Protein AF-A0A6B3IC41-F1 (afdb_monomer_lite)

Foldseek 3Di:
DLADPVRHDDDDFDDDDPVLVVLLVVFDAQPVFQPRFKGKAKWKWKWAQDPVRFTDTDTDPDFFDAADCVFPVPGHPDGGDGHHDDDDCPVRVRVVCVSVVDDNVDMDMDMDMDMDGDQDVVRGRDDCPPPDGDRPDPDDDDDDDDD

Radius of gyration: 16.07 Å; chains: 1; bounding box: 38×33×46 Å

pLDDT: mean 89.31, std 9.29, range [47.38, 98.38]

Sequence (147 aa):
MPLGAEGFTVIDLPEVAPDILPSYDDCPVDDYMGNGTRFKRFSQYKLTPAEDENWSFKRLPHRDYTTYKKFNSVGGGIRRVYEPIEVDFTPLISEGIRELGLDRSEPWQINVHQNRTRAEGGRPGPLTPEGVHHDGHEFVMIAILNK

Secondary structure (DSSP, 8-state):
--S-TTS----PPPPPPTTTTGGGTSPPB-TTSGGGSEEEEEEEEEEEE-TTS-EEEEEPPP--B---TTT-TTTTT--B--BPP-S--HHHHHHHHHTTT--TTS-EEEEEEEEEE--BTTB---S-TT-S---SSS---------

Structure (mmCIF, N/CA/C/O backbone):
data_AF-A0A6B3IC41-F1
#
_entry.id   AF-A0A6B3IC41-F1
#
loop_
_atom_site.group_PDB
_atom_site.id
_atom_site.type_symbol
_atom_site.label_atom_id
_atom_site.label_alt_id
_atom_site.label_comp_id
_atom_site.label_asym_id
_atom_site.label_entity_id
_atom_site.label_seq_id
_atom_site.pdbx_PDB_ins_code
_atom_site.Cartn_x
_atom_site.Cartn_y
_atom_site.Cartn_z
_atom_site.occupancy
_atom_site.B_iso_or_equiv
_atom_site.auth_seq_id
_atom_site.auth_comp_id
_atom_site.auth_asym_id
_atom_site.auth_atom_id
_atom_site.pdbx_PDB_model_num
ATOM 1 N N . MET A 1 1 ? -2.388 -17.036 -15.974 1.00 47.38 1 MET A N 1
ATOM 2 C CA . MET A 1 1 ? -2.067 -15.773 -15.291 1.00 47.38 1 MET A CA 1
ATOM 3 C C . MET A 1 1 ? -1.489 -16.135 -13.931 1.00 47.38 1 MET A C 1
ATOM 5 O O . MET A 1 1 ? -1.742 -17.243 -13.478 1.00 47.38 1 MET A O 1
ATOM 9 N N . PRO A 1 2 ? -0.748 -15.229 -13.301 1.00 60.47 2 PR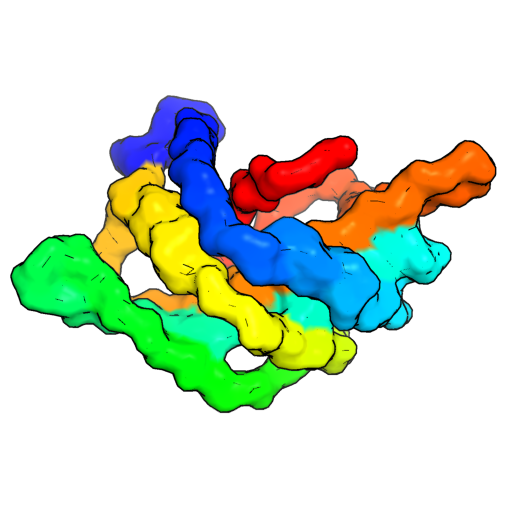O A N 1
ATOM 10 C CA . PRO A 1 2 ? -0.201 -15.371 -11.947 1.00 60.47 2 PRO A CA 1
ATOM 11 C C . PRO A 1 2 ? -1.286 -15.518 -10.849 1.00 60.47 2 PRO A C 1
ATOM 13 O O . PRO A 1 2 ? -1.012 -15.875 -9.711 1.00 60.47 2 PRO A O 1
ATOM 16 N N . LEU A 1 3 ? -2.559 -15.364 -11.234 1.00 68.56 3 LEU A N 1
ATOM 17 C CA . LEU A 1 3 ? -3.755 -15.726 -10.474 1.00 68.56 3 LEU A CA 1
ATOM 18 C C . LEU A 1 3 ? -4.388 -17.001 -11.070 1.00 68.56 3 LEU A C 1
ATOM 20 O O . LEU A 1 3 ? -4.497 -17.126 -12.295 1.00 68.56 3 LEU A O 1
ATOM 24 N N . GLY A 1 4 ? -4.774 -17.955 -10.212 1.00 72.44 4 GLY A N 1
ATOM 25 C CA . GLY A 1 4 ? -5.297 -19.271 -10.600 1.00 72.44 4 GLY A CA 1
ATOM 26 C C . GLY A 1 4 ? -6.698 -19.239 -11.230 1.00 72.44 4 GLY A C 1
ATOM 27 O O . GLY A 1 4 ? -7.258 -18.177 -11.489 1.00 72.44 4 GLY A O 1
ATOM 28 N N . ALA A 1 5 ? -7.295 -20.416 -11.460 1.00 80.12 5 ALA A N 1
ATOM 29 C CA . ALA A 1 5 ? -8.630 -20.543 -12.074 1.00 80.12 5 ALA A CA 1
ATOM 30 C C . ALA A 1 5 ? -9.744 -19.819 -11.288 1.00 80.12 5 ALA A C 1
ATOM 32 O O . ALA A 1 5 ? -10.731 -19.385 -11.874 1.00 80.12 5 ALA A O 1
ATOM 33 N N . GLU A 1 6 ? -9.546 -19.650 -9.981 1.00 84.50 6 GLU A N 1
ATOM 34 C CA . GLU A 1 6 ? -10.449 -18.956 -9.055 1.00 84.50 6 GLU A CA 1
ATOM 35 C C . GLU A 1 6 ? -10.298 -17.420 -9.090 1.00 84.50 6 GLU A C 1
ATOM 37 O O . GLU A 1 6 ? -10.970 -16.708 -8.349 1.00 84.50 6 GLU A O 1
ATOM 42 N N . GLY A 1 7 ? -9.388 -16.882 -9.910 1.00 85.81 7 GLY A N 1
ATOM 43 C CA . GLY A 1 7 ? -9.118 -15.443 -9.979 1.00 85.81 7 GLY A CA 1
ATOM 44 C C . GLY A 1 7 ? -8.265 -14.900 -8.827 1.00 85.81 7 GLY A C 1
ATOM 45 O O . GLY A 1 7 ? -8.047 -13.694 -8.754 1.00 85.81 7 GLY A O 1
ATOM 46 N N . PHE A 1 8 ? -7.741 -15.769 -7.957 1.00 89.69 8 PHE A N 1
ATOM 47 C CA . PHE A 1 8 ? -6.735 -15.432 -6.950 1.00 89.69 8 PHE A CA 1
ATOM 48 C C . PHE A 1 8 ? -5.663 -16.525 -6.837 1.00 89.69 8 PHE A C 1
ATOM 50 O O . PHE A 1 8 ? -5.828 -17.638 -7.341 1.00 89.69 8 PHE A O 1
ATOM 57 N N . THR A 1 9 ? -4.551 -16.199 -6.181 1.00 88.38 9 THR A N 1
ATOM 58 C CA . THR A 1 9 ? -3.544 -17.166 -5.729 1.00 88.38 9 THR A CA 1
ATOM 59 C C . THR A 1 9 ? -3.187 -16.876 -4.274 1.00 88.38 9 THR A C 1
ATOM 61 O O . THR A 1 9 ? -3.354 -15.748 -3.806 1.00 88.38 9 THR A O 1
ATOM 64 N N . VAL A 1 10 ? -2.722 -17.892 -3.552 1.00 90.38 10 VAL A N 1
ATOM 65 C CA . VAL A 1 10 ? -2.194 -17.752 -2.191 1.00 90.38 10 VAL A CA 1
ATOM 66 C C . VAL A 1 10 ? -0.722 -18.113 -2.241 1.00 90.38 10 VAL A C 1
ATOM 68 O O . VAL A 1 10 ? -0.369 -19.167 -2.764 1.00 90.38 10 VAL A O 1
ATOM 71 N N . ILE A 1 11 ? 0.116 -17.236 -1.700 1.00 88.75 11 ILE A N 1
ATOM 72 C CA . ILE A 1 11 ? 1.567 -17.409 -1.663 1.00 88.75 11 ILE A CA 1
ATOM 73 C C . ILE A 1 11 ? 2.057 -17.276 -0.227 1.00 88.75 11 ILE A C 1
ATOM 75 O O . ILE A 1 11 ? 1.492 -16.507 0.557 1.00 88.75 11 ILE A O 1
ATOM 79 N N . ASP A 1 12 ? 3.109 -18.016 0.103 1.00 89.75 12 ASP A N 1
ATOM 80 C CA . ASP A 1 12 ? 3.823 -17.832 1.359 1.00 89.75 12 ASP A CA 1
ATOM 81 C C . ASP A 1 12 ? 4.680 -16.568 1.263 1.00 89.75 12 ASP A C 1
ATOM 83 O O . ASP A 1 12 ? 5.415 -16.363 0.296 1.00 89.75 12 ASP A O 1
ATOM 87 N N . LEU A 1 13 ? 4.566 -15.698 2.265 1.00 87.69 13 LEU A N 1
ATOM 88 C CA . LEU A 1 13 ? 5.396 -14.500 2.350 1.00 87.69 13 LEU A CA 1
ATOM 89 C C . LEU A 1 13 ? 6.770 -14.864 2.927 1.00 87.69 13 LEU A C 1
ATOM 91 O O . LEU A 1 13 ? 6.844 -15.717 3.818 1.00 87.69 13 LEU A O 1
ATOM 95 N N . PRO A 1 14 ? 7.854 -14.209 2.477 1.00 89.50 14 PRO A N 1
ATOM 96 C CA . PRO A 1 14 ? 9.147 -14.357 3.126 1.00 89.50 14 PRO A CA 1
ATOM 97 C C . PRO A 1 14 ? 9.110 -13.770 4.541 1.00 89.50 14 PRO A C 1
ATOM 99 O O . PRO A 1 14 ? 8.180 -13.056 4.932 1.00 89.50 14 PRO A O 1
ATOM 102 N N . GLU A 1 15 ? 10.180 -14.014 5.293 1.00 90.56 15 GLU A N 1
ATOM 103 C CA . GLU A 1 15 ? 10.424 -13.274 6.524 1.00 90.56 15 GLU A CA 1
ATOM 104 C C . GLU A 1 15 ? 10.484 -11.766 6.227 1.00 90.56 15 GLU A C 1
ATOM 106 O O . GLU A 1 15 ? 11.122 -11.318 5.270 1.00 90.56 15 GLU A O 1
ATOM 111 N N . VAL A 1 16 ? 9.776 -10.979 7.034 1.00 93.38 16 VAL A N 1
ATOM 112 C CA . VAL A 1 16 ? 9.746 -9.521 6.901 1.00 93.38 16 VAL A CA 1
ATOM 113 C C . VAL A 1 16 ? 10.933 -8.884 7.614 1.00 93.38 16 VAL A C 1
ATOM 115 O O . VAL A 1 16 ? 11.437 -9.416 8.601 1.00 93.38 16 VAL A O 1
ATOM 118 N N . ALA A 1 17 ? 11.351 -7.708 7.145 1.00 94.44 17 ALA A N 1
ATOM 119 C CA . ALA A 1 17 ? 12.371 -6.921 7.826 1.00 94.44 17 ALA A CA 1
ATOM 120 C C . ALA A 1 17 ? 11.970 -6.638 9.296 1.00 94.44 17 ALA A C 1
ATOM 122 O O . ALA A 1 17 ? 10.781 -6.475 9.596 1.00 94.44 17 ALA A O 1
ATOM 123 N N . PRO A 1 18 ? 12.938 -6.591 10.231 1.00 95.62 18 PRO A N 1
ATOM 124 C CA . PRO A 1 18 ? 12.664 -6.572 11.671 1.00 95.62 18 PRO A CA 1
ATOM 125 C C . PRO A 1 18 ? 11.933 -5.311 12.158 1.00 95.62 18 PRO A C 1
ATOM 127 O O . PRO A 1 18 ? 11.336 -5.326 13.231 1.00 95.62 18 PRO A O 1
ATOM 130 N N . ASP A 1 19 ? 11.961 -4.229 11.382 1.00 96.81 19 ASP A N 1
ATOM 131 C CA . ASP A 1 19 ? 11.260 -2.968 11.633 1.00 96.81 19 ASP A CA 1
ATOM 132 C C . ASP A 1 19 ? 9.798 -2.974 11.150 1.00 96.81 19 ASP A C 1
ATOM 134 O O . ASP A 1 19 ? 8.981 -2.192 11.647 1.00 96.81 19 ASP A O 1
ATOM 138 N N . ILE A 1 20 ? 9.422 -3.886 10.244 1.00 96.75 20 ILE A N 1
ATOM 139 C CA . ILE A 1 20 ? 8.070 -3.936 9.676 1.00 96.75 20 ILE A CA 1
ATOM 140 C C . ILE A 1 20 ? 7.027 -4.241 10.749 1.00 96.75 20 ILE A C 1
ATOM 142 O O . ILE A 1 20 ? 6.063 -3.488 10.867 1.00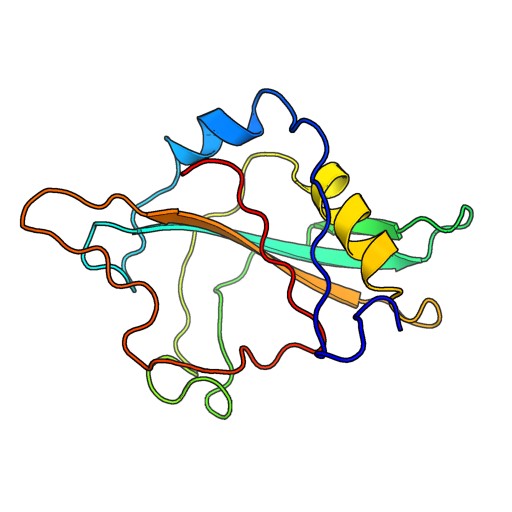 96.75 20 ILE A O 1
ATOM 146 N N . LEU A 1 21 ? 7.183 -5.311 11.536 1.00 96.56 21 LEU A N 1
ATOM 147 C CA . LEU A 1 21 ? 6.176 -5.684 12.539 1.00 96.56 21 LEU A CA 1
ATOM 148 C C . LEU A 1 21 ? 6.008 -4.620 13.643 1.00 96.56 21 LEU A C 1
ATOM 150 O O . LEU A 1 21 ? 4.861 -4.233 13.883 1.00 96.56 21 LEU A O 1
ATOM 154 N N . PRO A 1 22 ? 7.084 -4.086 14.262 1.00 97.06 22 PRO A N 1
ATOM 155 C CA . PRO A 1 22 ? 6.967 -3.013 15.252 1.00 97.06 22 PRO A CA 1
ATOM 156 C C . PRO A 1 22 ? 6.295 -1.746 14.716 1.00 97.06 22 PRO A C 1
ATOM 158 O O . PRO A 1 22 ? 5.516 -1.126 15.430 1.00 97.06 22 PRO A O 1
ATOM 161 N N . SER A 1 23 ? 6.495 -1.386 13.442 1.00 97.75 23 SER A N 1
ATOM 162 C CA . SER A 1 23 ? 5.899 -0.159 12.879 1.00 97.75 23 SER A CA 1
ATOM 163 C C . SER A 1 23 ? 4.357 -0.139 12.875 1.00 97.75 23 SER A C 1
ATOM 165 O O . SER A 1 23 ? 3.738 0.920 12.748 1.00 97.75 23 SER A O 1
ATOM 167 N N . TYR A 1 24 ? 3.701 -1.294 13.046 1.00 97.50 24 TYR A N 1
ATOM 168 C CA . TYR A 1 24 ? 2.247 -1.370 13.225 1.00 97.50 24 TYR A CA 1
ATOM 169 C C . TYR A 1 24 ? 1.776 -0.930 14.624 1.00 97.50 24 TYR A C 1
ATOM 171 O O . TYR A 1 24 ? 0.572 -0.723 14.817 1.00 97.50 24 TYR A O 1
ATOM 179 N N . ASP A 1 25 ? 2.670 -0.824 15.612 1.00 95.75 25 ASP A N 1
ATOM 180 C CA . ASP A 1 25 ? 2.388 -0.230 16.926 1.00 95.75 25 ASP A CA 1
ATOM 181 C C . ASP A 1 25 ? 2.314 1.304 16.862 1.00 95.75 25 ASP A C 1
ATOM 183 O O . ASP A 1 25 ? 1.501 1.884 17.581 1.00 95.75 25 ASP A O 1
ATOM 187 N N . ASP A 1 26 ? 3.031 1.925 15.920 1.00 96.00 26 ASP A N 1
ATOM 188 C CA . ASP A 1 26 ? 3.108 3.384 15.732 1.00 96.00 26 ASP A CA 1
ATOM 189 C C . ASP A 1 26 ? 2.158 3.925 14.645 1.00 96.00 26 ASP A C 1
ATOM 191 O O . ASP A 1 26 ? 2.217 5.092 14.237 1.00 96.00 26 ASP A O 1
ATOM 195 N N . CYS A 1 27 ? 1.270 3.079 14.119 1.00 97.56 27 CYS A N 1
ATOM 196 C CA . CYS A 1 27 ? 0.244 3.521 13.181 1.00 97.56 27 CYS A CA 1
ATOM 197 C C . CYS A 1 27 ? -0.809 4.386 13.904 1.00 97.56 27 CYS A C 1
ATOM 199 O O . CYS A 1 27 ? -1.354 3.943 14.919 1.00 97.56 27 CYS A O 1
ATOM 201 N N . PRO A 1 28 ? -1.169 5.570 13.374 1.00 97.19 28 PRO A N 1
ATOM 202 C CA . PRO A 1 28 ? -2.230 6.390 13.945 1.00 97.19 28 PRO A CA 1
ATOM 203 C C . PRO A 1 28 ? -3.593 5.718 13.757 1.00 97.19 28 PRO A C 1
ATOM 205 O O . PRO A 1 28 ? -3.774 4.874 12.871 1.00 97.19 28 PRO A O 1
ATOM 208 N N . VAL A 1 29 ? -4.563 6.099 14.589 1.00 95.88 29 VAL A N 1
ATOM 209 C CA . VAL A 1 29 ? -5.957 5.649 14.464 1.00 95.88 29 VAL A CA 1
ATOM 210 C C . VAL A 1 29 ? -6.517 6.073 13.098 1.00 95.88 29 VAL A C 1
ATOM 212 O O . VAL A 1 29 ? -6.266 7.174 12.620 1.00 95.88 29 VAL A O 1
ATOM 215 N N . ASP A 1 30 ? -7.274 5.187 12.451 1.00 94.25 30 ASP A N 1
ATOM 216 C CA . ASP A 1 30 ? -8.022 5.501 11.233 1.00 94.25 30 ASP A CA 1
ATOM 217 C C . ASP A 1 30 ? -9.295 6.273 11.607 1.00 94.25 30 ASP A C 1
ATOM 219 O O . ASP A 1 30 ? -10.305 5.681 11.988 1.00 94.25 30 ASP A O 1
ATOM 223 N N . ASP A 1 31 ? -9.261 7.600 11.475 1.00 92.31 31 ASP A N 1
ATOM 224 C CA . ASP A 1 31 ? -10.398 8.479 11.796 1.00 92.31 31 ASP A CA 1
ATOM 225 C C . ASP A 1 31 ? -11.639 8.245 10.913 1.00 92.31 31 ASP A C 1
ATOM 227 O O . ASP A 1 31 ? -12.722 8.760 11.196 1.00 92.31 31 ASP A O 1
ATOM 231 N N . TYR A 1 32 ? -11.510 7.469 9.833 1.00 88.62 32 TYR A N 1
ATOM 232 C CA . TYR A 1 32 ? -12.577 7.252 8.858 1.00 88.62 32 TYR A CA 1
ATOM 233 C C . TYR A 1 32 ? -13.257 5.888 9.003 1.00 88.62 32 TYR A C 1
ATOM 235 O O . TYR A 1 32 ? -14.350 5.702 8.465 1.00 88.62 32 TYR A O 1
ATOM 243 N N . MET A 1 33 ? -12.621 4.908 9.655 1.00 85.69 33 MET A N 1
ATOM 244 C CA . MET A 1 33 ? -13.104 3.524 9.714 1.00 85.69 33 MET A CA 1
ATOM 245 C C . MET A 1 33 ? -12.725 2.811 11.014 1.00 85.69 33 MET A C 1
ATOM 247 O O . MET A 1 33 ? -11.767 3.148 11.693 1.00 85.69 33 MET A O 1
ATOM 251 N N . GLY A 1 34 ? -13.468 1.755 11.352 1.00 84.31 34 GLY A N 1
ATOM 252 C CA . GLY A 1 34 ? -13.137 0.883 12.481 1.00 84.31 34 GLY A CA 1
ATOM 253 C C . GLY A 1 34 ? -13.460 1.457 13.864 1.00 84.31 34 GLY A C 1
ATOM 254 O O . GLY A 1 34 ? -13.174 0.798 14.855 1.00 84.31 34 GLY A O 1
ATOM 255 N N . ASN A 1 35 ? -14.071 2.642 13.976 1.00 87.06 35 ASN A N 1
ATOM 256 C CA . ASN A 1 35 ? -14.567 3.193 15.249 1.00 87.06 35 ASN A CA 1
ATOM 257 C C . ASN A 1 35 ? -13.511 3.168 16.386 1.00 87.06 35 ASN A C 1
ATOM 259 O O . ASN A 1 35 ? -13.764 2.700 17.504 1.00 87.06 35 ASN A O 1
ATOM 263 N N . GLY A 1 36 ? -12.287 3.597 16.057 1.00 89.50 36 GLY A N 1
ATOM 264 C CA . GLY A 1 36 ? -11.139 3.628 16.971 1.00 89.50 36 GLY A CA 1
ATOM 265 C C . GLY A 1 36 ? -10.383 2.304 17.133 1.00 89.50 36 GLY A C 1
ATOM 266 O O . GLY A 1 36 ? -9.443 2.241 17.916 1.00 89.50 36 GLY A O 1
ATOM 267 N N . THR A 1 37 ? -10.773 1.243 16.421 1.00 91.50 37 THR A N 1
ATOM 268 C CA . THR A 1 37 ? -10.102 -0.073 16.482 1.00 91.50 37 THR A CA 1
ATOM 269 C C . THR A 1 37 ? -9.154 -0.336 15.316 1.00 91.50 37 THR A C 1
ATOM 271 O O . THR A 1 37 ? -8.394 -1.306 15.344 1.00 91.50 37 THR A O 1
ATOM 274 N N . ARG A 1 38 ? -9.187 0.513 14.286 1.00 93.12 38 ARG A N 1
ATOM 275 C CA . ARG A 1 38 ? -8.338 0.412 13.101 1.00 93.12 38 ARG A CA 1
ATOM 276 C C . ARG A 1 38 ? -7.251 1.478 13.149 1.00 93.12 38 ARG A C 1
ATOM 278 O O . ARG A 1 38 ? -7.520 2.611 13.528 1.00 93.12 38 ARG A O 1
ATOM 285 N N . PHE A 1 39 ? -6.052 1.103 12.722 1.00 95.62 39 PHE A N 1
ATOM 286 C CA . PHE A 1 39 ? -4.872 1.958 12.657 1.00 95.62 39 PHE A CA 1
ATOM 287 C C . PHE A 1 39 ? -4.271 1.863 11.263 1.00 95.62 39 PHE A C 1
ATOM 289 O O . PHE A 1 39 ? -4.250 0.767 10.682 1.00 95.62 39 PHE A O 1
ATOM 296 N N . LYS A 1 40 ? -3.840 2.993 10.697 1.00 97.06 40 LYS A N 1
ATOM 297 C CA . LYS A 1 40 ? -3.528 3.042 9.271 1.00 97.06 40 LYS A CA 1
ATOM 298 C C . LYS A 1 40 ? -2.495 4.088 8.874 1.00 97.06 40 LYS A C 1
ATOM 300 O O . LYS A 1 40 ? -2.635 5.264 9.190 1.00 97.06 40 LYS A O 1
ATOM 305 N N . ARG A 1 41 ? -1.542 3.662 8.044 1.00 98.31 41 ARG A N 1
ATOM 306 C CA . ARG A 1 41 ? -0.691 4.537 7.221 1.00 98.31 41 ARG A CA 1
ATOM 307 C C . ARG A 1 41 ? -0.903 4.238 5.737 1.00 98.31 41 ARG A C 1
ATOM 309 O O . ARG A 1 41 ? -1.353 3.153 5.351 1.00 98.31 41 ARG A O 1
ATOM 316 N N . PHE A 1 42 ? -0.610 5.215 4.887 1.00 98.31 42 PHE A N 1
ATOM 317 C CA . PHE A 1 42 ? -0.789 5.116 3.440 1.00 98.31 42 PHE A CA 1
ATOM 318 C C . PHE A 1 42 ? 0.387 5.738 2.696 1.00 98.31 42 PHE A C 1
ATOM 320 O O . PHE A 1 42 ? 0.882 6.802 3.052 1.00 98.31 42 PHE A O 1
ATOM 327 N N . SER A 1 43 ? 0.837 5.100 1.624 1.00 98.38 43 SER A N 1
ATOM 328 C CA . SER A 1 43 ? 1.780 5.694 0.675 1.00 98.38 43 SER A CA 1
ATOM 329 C C . SER A 1 43 ? 1.561 5.122 -0.716 1.00 98.38 43 SER A C 1
ATOM 331 O O . SER A 1 43 ? 0.849 4.138 -0.895 1.00 98.38 43 SER A O 1
ATOM 333 N N . GLN A 1 44 ? 2.154 5.761 -1.716 1.00 97.94 44 GLN A N 1
ATOM 334 C CA . GLN A 1 44 ? 2.035 5.348 -3.107 1.00 97.94 44 GLN A CA 1
ATOM 335 C C . GLN A 1 44 ? 3.389 5.383 -3.802 1.00 97.94 44 GLN A C 1
ATOM 337 O O . GLN A 1 44 ? 4.245 6.222 -3.502 1.00 97.94 44 GLN A O 1
ATOM 342 N N . TYR A 1 45 ? 3.551 4.480 -4.759 1.00 98.25 45 TYR A N 1
ATOM 343 C CA . TYR A 1 45 ? 4.775 4.326 -5.528 1.00 98.25 45 TYR A CA 1
ATOM 344 C C . TYR A 1 45 ? 4.441 4.256 -7.010 1.00 98.25 45 TYR A C 1
ATOM 346 O O . TYR A 1 45 ? 3.386 3.760 -7.405 1.00 98.25 45 TYR A O 1
ATOM 354 N N . LYS A 1 46 ? 5.366 4.749 -7.827 1.00 98.25 46 LYS A N 1
ATOM 355 C CA . LYS A 1 46 ? 5.433 4.436 -9.246 1.00 98.25 46 LYS A CA 1
ATOM 356 C C . LYS A 1 46 ? 6.419 3.290 -9.423 1.00 98.25 46 LYS A C 1
ATOM 358 O O . LYS A 1 46 ? 7.551 3.391 -8.953 1.00 98.25 46 LYS A O 1
ATOM 363 N N . LEU A 1 47 ? 5.976 2.246 -10.104 1.00 97.75 47 LEU A N 1
ATOM 364 C CA . LEU A 1 47 ? 6.793 1.132 -10.546 1.00 97.75 47 LEU A CA 1
ATOM 365 C C . LEU A 1 47 ? 7.197 1.369 -11.997 1.00 97.75 47 LEU A C 1
ATOM 367 O O . LEU A 1 47 ? 6.361 1.722 -12.830 1.00 97.75 47 LEU A O 1
ATOM 371 N N . THR A 1 48 ? 8.472 1.174 -12.303 1.00 97.50 48 THR A N 1
ATOM 372 C CA . THR A 1 48 ? 8.977 1.164 -13.681 1.00 97.50 48 THR A CA 1
ATOM 373 C C . THR A 1 48 ? 9.750 -0.127 -13.930 1.00 97.50 48 THR A C 1
ATOM 375 O O . THR A 1 48 ? 10.532 -0.505 -13.052 1.00 97.50 48 THR A O 1
ATOM 378 N N . PRO A 1 49 ? 9.570 -0.790 -15.086 1.00 95.75 49 PRO A N 1
ATOM 379 C CA . PRO A 1 49 ? 10.342 -1.982 -15.431 1.00 95.75 49 PRO A CA 1
ATOM 380 C C . PRO A 1 49 ? 11.850 -1.700 -15.351 1.00 95.75 49 PRO A C 1
ATOM 382 O O . PRO A 1 49 ? 12.312 -0.684 -15.873 1.00 95.75 49 PRO A O 1
ATOM 385 N N . ALA A 1 50 ? 12.600 -2.574 -14.678 1.00 92.62 50 ALA A N 1
ATOM 386 C CA . ALA A 1 50 ? 14.063 -2.559 -14.641 1.00 92.62 50 ALA A CA 1
ATOM 387 C C . ALA A 1 50 ? 14.660 -3.583 -15.633 1.00 92.62 50 ALA A C 1
ATOM 389 O O . ALA A 1 50 ? 13.930 -4.394 -16.213 1.00 92.62 50 ALA A O 1
ATOM 390 N N . GLU A 1 51 ? 15.977 -3.525 -15.853 1.00 85.06 51 GLU A N 1
ATOM 391 C CA . GLU A 1 51 ? 16.693 -4.353 -16.843 1.00 85.06 51 GLU A CA 1
ATOM 392 C C . GLU A 1 51 ? 16.766 -5.846 -16.465 1.00 85.06 51 GLU A C 1
ATOM 394 O O . GLU A 1 51 ? 16.863 -6.701 -17.337 1.00 85.06 51 GLU A O 1
ATOM 399 N N . ASP A 1 52 ? 16.674 -6.169 -15.179 1.00 85.56 52 ASP A N 1
ATOM 400 C CA . ASP A 1 52 ? 16.893 -7.488 -14.571 1.00 85.56 52 ASP A CA 1
ATOM 401 C C . ASP A 1 52 ? 15.587 -8.227 -14.232 1.00 85.56 52 ASP A C 1
ATOM 403 O O . ASP A 1 52 ? 15.503 -8.942 -13.239 1.00 85.56 52 ASP A O 1
ATOM 407 N N . GLU A 1 53 ? 14.533 -8.000 -15.018 1.00 83.06 53 GLU A N 1
ATOM 408 C CA . GLU A 1 53 ? 13.169 -8.492 -14.754 1.00 83.06 53 GLU A CA 1
ATOM 409 C C . GLU A 1 53 ? 12.544 -7.996 -13.429 1.00 83.06 53 GLU A C 1
ATOM 411 O O . GLU A 1 53 ? 11.368 -8.255 -13.163 1.00 83.06 53 GLU A O 1
ATOM 416 N N . ASN A 1 54 ? 13.238 -7.159 -12.652 1.00 89.88 54 ASN A N 1
ATOM 417 C CA . ASN A 1 54 ? 12.683 -6.518 -11.463 1.00 89.88 54 ASN A CA 1
ATOM 418 C C . ASN A 1 54 ? 11.927 -5.225 -11.805 1.00 89.88 54 ASN A C 1
ATOM 420 O O . ASN A 1 54 ? 11.764 -4.836 -12.971 1.00 89.88 54 ASN A O 1
ATOM 424 N N . TRP A 1 55 ? 11.434 -4.566 -10.758 1.00 95.31 55 TRP A N 1
ATOM 425 C CA . TRP A 1 55 ? 10.748 -3.282 -10.814 1.00 95.31 55 TRP A CA 1
ATOM 426 C C . TRP A 1 55 ? 11.496 -2.258 -9.968 1.00 95.31 55 TRP A C 1
ATOM 428 O O . TRP A 1 55 ? 11.854 -2.522 -8.823 1.00 95.31 55 TRP A O 1
ATOM 438 N N . SER A 1 56 ? 11.701 -1.062 -10.513 1.00 96.12 56 SER A N 1
ATOM 439 C CA . SER A 1 56 ? 12.194 0.075 -9.740 1.00 96.12 56 SER A CA 1
ATOM 440 C C . SER A 1 56 ? 11.029 0.770 -9.043 1.00 96.12 56 SER A C 1
ATOM 442 O O . SER A 1 56 ? 10.020 1.095 -9.674 1.00 96.12 56 SER A O 1
ATOM 444 N N . PHE A 1 57 ? 11.185 1.021 -7.745 1.00 97.69 57 PHE A N 1
ATOM 445 C CA . PHE A 1 57 ? 10.196 1.699 -6.918 1.00 97.69 57 PHE A CA 1
ATOM 446 C C . PHE A 1 57 ? 10.576 3.164 -6.737 1.00 97.69 57 PHE A C 1
ATOM 448 O O . PHE A 1 57 ? 11.609 3.495 -6.157 1.00 97.69 57 PHE A O 1
ATOM 455 N N . LYS A 1 58 ? 9.690 4.066 -7.156 1.00 97.94 58 LYS A N 1
ATOM 456 C CA . LYS A 1 58 ? 9.791 5.491 -6.839 1.00 97.94 58 LYS A CA 1
ATOM 457 C C . LYS A 1 58 ? 8.630 5.904 -5.949 1.00 97.94 58 LYS A C 1
ATOM 459 O O . LYS A 1 58 ? 7.493 5.966 -6.417 1.00 97.94 58 LYS A O 1
ATOM 464 N N . ARG A 1 59 ? 8.909 6.252 -4.689 1.00 98.19 59 ARG A N 1
ATOM 465 C CA . ARG A 1 59 ? 7.902 6.852 -3.802 1.00 98.19 59 ARG A CA 1
ATOM 466 C C . ARG A 1 59 ? 7.386 8.150 -4.427 1.00 98.19 59 ARG A C 1
ATOM 468 O O . ARG A 1 59 ? 8.168 9.025 -4.804 1.00 98.19 59 ARG A O 1
ATOM 475 N N . LEU A 1 60 ? 6.072 8.254 -4.582 1.00 98.31 60 LEU A N 1
ATOM 476 C CA . LEU A 1 60 ? 5.421 9.446 -5.122 1.00 98.31 60 LEU A CA 1
ATOM 477 C C . LEU A 1 60 ? 5.165 10.469 -4.005 1.00 98.31 60 LEU A C 1
ATOM 479 O O . LEU A 1 60 ? 5.109 10.083 -2.834 1.00 98.31 60 LEU A O 1
ATOM 483 N N . PRO A 1 61 ? 4.972 11.763 -4.343 1.00 97.69 61 PRO A N 1
ATOM 484 C CA . PRO A 1 61 ? 4.527 12.754 -3.373 1.00 97.69 61 PRO A CA 1
ATOM 485 C C . PRO A 1 61 ? 3.301 12.258 -2.607 1.00 97.69 61 PRO A C 1
ATOM 487 O O . PRO A 1 61 ? 2.386 11.661 -3.190 1.00 97.69 61 PRO A O 1
ATOM 490 N N . HIS A 1 62 ? 3.302 12.486 -1.295 1.00 97.56 62 HIS A N 1
ATOM 491 C CA . HIS A 1 62 ? 2.195 12.068 -0.447 1.00 97.56 62 HIS A CA 1
ATOM 492 C C . HIS A 1 62 ? 0.900 12.767 -0.865 1.00 97.56 62 HIS A C 1
ATOM 494 O O . HIS A 1 62 ? 0.910 13.933 -1.264 1.00 97.56 62 HIS A O 1
ATOM 500 N N . ARG A 1 63 ? -0.216 12.044 -0.783 1.00 95.94 63 ARG A N 1
ATOM 501 C CA . ARG A 1 63 ? -1.550 12.571 -1.075 1.00 95.94 63 ARG A CA 1
ATOM 502 C C . ARG A 1 63 ? -2.587 11.893 -0.200 1.00 95.94 63 ARG A C 1
ATOM 504 O O . ARG A 1 63 ? -2.383 10.769 0.256 1.00 95.94 63 ARG A O 1
ATOM 511 N N . ASP A 1 64 ? -3.745 12.525 -0.095 1.00 95.44 64 ASP A N 1
ATOM 512 C CA . ASP A 1 64 ? -4.908 11.895 0.516 1.00 95.44 64 ASP A CA 1
ATOM 513 C C . ASP A 1 64 ? -5.363 10.691 -0.310 1.00 95.44 64 ASP A C 1
ATOM 515 O O . ASP A 1 64 ? -5.409 10.720 -1.551 1.00 95.44 64 ASP A O 1
ATOM 519 N N . TYR A 1 65 ? -5.771 9.641 0.390 1.00 94.12 65 TYR A N 1
ATOM 520 C CA . TYR A 1 65 ? -6.355 8.476 -0.242 1.00 94.12 65 TYR A CA 1
ATOM 521 C C . TYR A 1 65 ? -7.796 8.765 -0.665 1.00 94.12 65 TYR A C 1
ATOM 523 O O . TYR A 1 65 ? -8.601 9.287 0.104 1.00 94.12 65 TYR A O 1
ATOM 531 N N . THR A 1 66 ? -8.138 8.399 -1.897 1.00 89.00 66 THR A N 1
ATOM 532 C CA . THR A 1 66 ? -9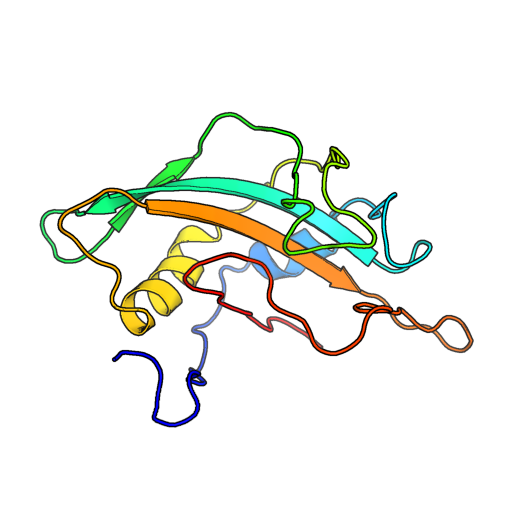.478 8.561 -2.468 1.00 89.00 66 THR A CA 1
ATOM 533 C C . THR A 1 66 ? -9.847 7.311 -3.248 1.00 89.00 66 THR A C 1
ATOM 535 O O . THR A 1 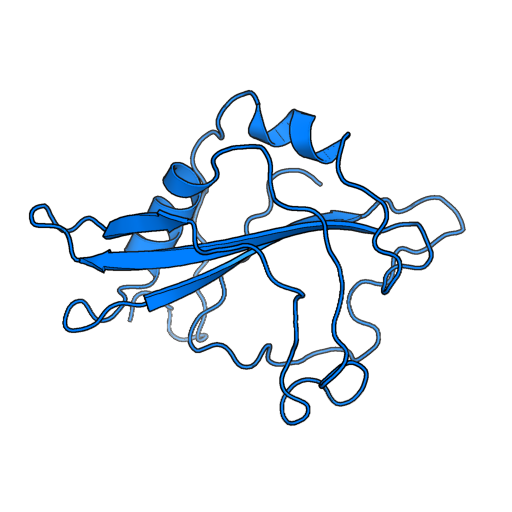66 ? -9.072 6.834 -4.072 1.00 89.00 66 THR A O 1
ATOM 538 N N . THR A 1 67 ? -11.046 6.793 -3.002 1.00 83.38 67 THR A N 1
ATOM 539 C CA . THR A 1 67 ? -11.646 5.704 -3.782 1.00 83.38 67 THR A CA 1
ATOM 540 C C . THR A 1 67 ? -12.657 6.280 -4.763 1.00 83.38 67 THR A C 1
ATOM 542 O O . THR A 1 67 ? -13.393 7.210 -4.423 1.00 83.38 67 THR A O 1
ATOM 545 N N . TYR A 1 68 ? -12.743 5.732 -5.974 1.00 78.25 68 TYR A N 1
ATOM 546 C CA . TYR A 1 68 ? -13.772 6.153 -6.924 1.00 78.25 68 TYR A CA 1
ATOM 547 C C . TYR A 1 68 ? -15.171 5.776 -6.423 1.00 78.25 68 TYR A C 1
ATOM 549 O O . TYR A 1 68 ? -15.412 4.644 -6.004 1.00 78.25 68 TYR A O 1
ATOM 557 N N . LYS A 1 69 ? -16.124 6.707 -6.545 1.00 77.81 69 LYS A N 1
ATOM 558 C CA . LYS A 1 69 ? -17.527 6.502 -6.141 1.00 77.81 69 LYS A CA 1
ATOM 559 C C . LYS A 1 69 ? -18.197 5.312 -6.833 1.00 77.81 69 LYS A C 1
ATOM 561 O O . LYS A 1 69 ? -19.047 4.672 -6.229 1.00 77.81 69 LYS A O 1
ATOM 566 N N . LYS A 1 70 ? -17.782 4.979 -8.062 1.00 79.12 70 LYS A N 1
ATOM 567 C CA . LYS A 1 70 ? -18.299 3.808 -8.791 1.00 79.12 70 LYS A CA 1
ATOM 568 C C . LYS A 1 70 ? -17.966 2.463 -8.132 1.00 79.12 70 LYS A C 1
ATOM 570 O O . LYS A 1 70 ? -18.686 1.507 -8.370 1.00 79.12 70 LYS A O 1
ATOM 575 N N . PHE A 1 71 ? -16.896 2.393 -7.337 1.00 73.94 71 PHE A N 1
ATOM 576 C CA . PHE A 1 71 ? -16.432 1.152 -6.705 1.00 73.94 71 PHE A CA 1
ATOM 577 C C . PHE A 1 71 ? -16.684 1.121 -5.196 1.00 73.94 71 PHE A C 1
ATOM 579 O O . PHE A 1 71 ? -16.803 0.053 -4.615 1.00 73.94 71 PHE A O 1
ATOM 586 N N . ASN A 1 72 ? -16.822 2.288 -4.562 1.00 69.62 72 ASN A N 1
ATOM 587 C CA . ASN A 1 72 ? -17.159 2.394 -3.149 1.00 69.62 72 ASN A CA 1
ATOM 588 C C . ASN A 1 72 ? -18.328 3.372 -2.979 1.00 69.62 72 ASN A C 1
ATOM 590 O O . ASN A 1 72 ? -18.135 4.589 -2.966 1.00 69.62 72 ASN A O 1
ATOM 594 N N . SER A 1 73 ? -19.545 2.836 -2.876 1.00 68.88 73 SER A N 1
ATOM 595 C CA . SER A 1 73 ? -20.779 3.625 -2.758 1.00 68.88 73 SER A CA 1
ATOM 596 C C . SER A 1 73 ? -20.897 4.356 -1.417 1.00 68.88 73 SER A C 1
ATOM 598 O O . SER A 1 73 ? -21.533 5.406 -1.356 1.00 68.88 73 SER A O 1
ATOM 600 N N . VAL A 1 74 ? -20.254 3.832 -0.368 1.00 66.50 74 VAL A N 1
ATOM 601 C CA . VAL A 1 74 ? -20.302 4.364 1.001 1.00 66.50 74 VAL A CA 1
ATOM 602 C C . VAL A 1 74 ? -19.267 5.470 1.208 1.00 66.50 74 VAL A C 1
ATOM 604 O O . VAL A 1 74 ? -19.572 6.527 1.750 1.00 66.50 74 VAL A O 1
ATOM 607 N N . GLY A 1 75 ? -18.033 5.243 0.763 1.00 68.62 75 GLY A N 1
ATOM 608 C CA . GLY A 1 75 ? -16.888 6.102 1.057 1.00 68.62 75 GLY A CA 1
ATOM 609 C C . GLY A 1 75 ? -16.153 6.654 -0.164 1.00 68.62 75 GLY A C 1
ATOM 610 O O . GLY A 1 75 ? -15.056 7.194 -0.026 1.00 68.62 75 GLY A O 1
ATOM 611 N N . GLY A 1 76 ? -16.686 6.475 -1.371 1.00 77.75 76 GLY A N 1
ATOM 612 C CA . GLY A 1 76 ? -16.076 6.981 -2.596 1.00 77.75 76 GLY A CA 1
ATOM 613 C C . GLY A 1 76 ? -16.206 8.494 -2.763 1.00 77.75 76 GLY A C 1
ATOM 614 O O . GLY A 1 76 ? -17.226 9.093 -2.435 1.00 77.75 76 GLY A O 1
ATOM 615 N N . GLY A 1 77 ? -15.153 9.120 -3.289 1.00 81.31 77 GLY A N 1
ATOM 616 C CA . GLY A 1 77 ? -15.026 10.576 -3.418 1.00 81.31 77 GLY A CA 1
ATOM 617 C C . GLY A 1 77 ? -14.571 11.293 -2.142 1.00 81.31 77 GLY A C 1
ATOM 618 O O . GLY A 1 77 ? -14.196 12.460 -2.212 1.00 81.31 77 GLY A O 1
ATOM 619 N N . ILE A 1 78 ? -14.543 10.605 -0.995 1.00 85.50 78 ILE A N 1
ATOM 620 C CA . ILE A 1 78 ? -14.033 11.158 0.263 1.00 85.50 78 ILE A CA 1
ATOM 621 C C . ILE A 1 78 ? -12.504 11.128 0.238 1.00 85.50 78 ILE A C 1
ATOM 623 O O . ILE A 1 78 ? -11.897 10.074 0.024 1.00 85.50 78 ILE A O 1
ATOM 627 N N . ARG A 1 79 ? -11.890 12.290 0.476 1.00 91.38 79 ARG A N 1
ATOM 628 C CA . ARG A 1 79 ? -10.450 12.413 0.719 1.00 91.38 79 ARG A CA 1
ATOM 629 C C . ARG A 1 79 ? -10.159 11.977 2.146 1.00 91.38 79 ARG A C 1
ATOM 631 O O . ARG A 1 79 ? -10.655 12.591 3.084 1.00 91.38 79 ARG A O 1
ATOM 638 N N . ARG A 1 80 ? -9.375 10.913 2.289 1.00 93.69 80 ARG A N 1
ATOM 639 C CA . ARG A 1 80 ? -8.923 10.398 3.578 1.00 93.69 80 ARG A CA 1
ATOM 640 C C . ARG A 1 80 ? -7.470 10.785 3.786 1.00 93.69 80 ARG A C 1
ATOM 642 O O . ARG A 1 80 ? -6.589 10.315 3.062 1.00 93.69 80 ARG A O 1
ATOM 649 N N . VAL A 1 81 ? -7.248 11.671 4.747 1.00 95.94 81 VAL A N 1
ATOM 650 C CA . VAL A 1 81 ? -5.916 12.097 5.166 1.00 95.94 81 VAL A CA 1
ATOM 651 C C . VAL A 1 81 ? -5.345 10.999 6.052 1.00 95.94 81 VAL A C 1
ATOM 653 O O . VAL A 1 81 ? -5.839 10.766 7.149 1.00 95.94 81 VAL A O 1
ATOM 656 N N . TYR A 1 82 ? -4.334 10.304 5.550 1.00 97.50 82 TYR A N 1
ATOM 657 C CA . TYR A 1 82 ? -3.582 9.301 6.296 1.00 97.50 82 TYR A CA 1
ATOM 658 C C . TYR A 1 82 ? -2.127 9.721 6.354 1.00 97.50 82 TYR A C 1
ATOM 660 O O . TYR A 1 82 ? -1.632 10.349 5.416 1.00 97.50 82 TYR A O 1
ATOM 668 N N . GLU A 1 83 ? -1.433 9.348 7.420 1.00 98.00 83 GLU A N 1
ATOM 669 C CA . GLU A 1 83 ? -0.002 9.600 7.506 1.00 98.00 83 GLU A CA 1
ATOM 670 C C . GLU A 1 83 ? 0.798 8.704 6.543 1.00 98.00 83 GLU A C 1
ATOM 672 O O . GLU A 1 83 ? 0.370 7.583 6.228 1.00 98.00 83 GLU A O 1
ATOM 677 N N . PRO A 1 84 ? 1.957 9.186 6.055 1.00 98.19 84 PRO A N 1
ATOM 678 C CA . PRO A 1 84 ? 2.873 8.389 5.252 1.00 98.19 84 PRO A CA 1
ATOM 679 C C . PRO A 1 84 ? 3.368 7.145 6.002 1.00 98.19 84 PRO A C 1
ATOM 681 O O . PRO A 1 84 ? 3.536 7.162 7.219 1.00 98.19 84 PRO A O 1
ATOM 684 N N . ILE A 1 85 ? 3.654 6.077 5.254 1.00 98.38 85 ILE A N 1
ATOM 685 C CA . ILE A 1 85 ? 4.370 4.900 5.761 1.00 98.38 85 ILE A CA 1
ATOM 686 C C . ILE A 1 85 ? 5.832 5.276 6.046 1.00 98.38 85 ILE A C 1
ATOM 688 O O . ILE A 1 85 ? 6.444 6.023 5.272 1.00 98.38 85 ILE A O 1
ATOM 692 N N . GLU A 1 86 ? 6.380 4.757 7.142 1.00 97.62 86 GLU A N 1
ATOM 693 C CA . GLU A 1 86 ? 7.708 5.126 7.657 1.00 97.62 86 GLU A CA 1
ATOM 694 C C . GLU A 1 86 ? 8.774 4.036 7.467 1.00 97.62 86 GLU A C 1
ATOM 696 O O . GLU A 1 86 ? 9.961 4.340 7.526 1.00 97.62 86 GLU A O 1
ATOM 701 N N . VAL A 1 87 ? 8.362 2.802 7.161 1.00 97.50 87 VAL A N 1
ATOM 702 C CA . VAL A 1 87 ? 9.246 1.654 6.888 1.00 97.50 87 VAL A CA 1
ATOM 703 C C . VAL A 1 87 ? 9.197 1.229 5.419 1.00 97.50 87 VAL A C 1
ATOM 705 O O . VAL A 1 87 ? 8.291 1.613 4.670 1.00 97.50 87 VAL A O 1
ATOM 708 N N . ASP A 1 88 ? 10.171 0.429 4.991 1.00 96.69 88 ASP A N 1
ATOM 709 C CA . ASP A 1 88 ? 10.274 -0.023 3.606 1.00 96.69 88 ASP A CA 1
ATOM 710 C C . ASP A 1 88 ? 9.585 -1.377 3.374 1.00 96.69 88 ASP A C 1
ATOM 712 O O . ASP A 1 88 ? 10.094 -2.437 3.727 1.00 96.69 88 ASP A O 1
ATOM 716 N N . PHE A 1 89 ? 8.424 -1.343 2.716 1.00 96.50 89 PHE A N 1
ATOM 717 C CA . PHE A 1 89 ? 7.717 -2.547 2.271 1.00 96.50 89 PHE A CA 1
ATOM 718 C C . PHE A 1 89 ? 8.132 -3.020 0.871 1.00 96.50 89 PHE A C 1
ATOM 720 O O . PHE A 1 89 ? 7.625 -4.045 0.416 1.00 96.50 89 PHE A O 1
ATOM 727 N N . THR A 1 90 ? 8.999 -2.300 0.149 1.00 95.12 90 THR A N 1
ATOM 728 C CA . THR A 1 90 ? 9.304 -2.614 -1.257 1.00 95.12 90 THR A CA 1
ATOM 729 C C . THR A 1 90 ? 9.860 -4.026 -1.479 1.00 95.12 90 THR A C 1
ATOM 731 O O . THR A 1 90 ? 9.430 -4.642 -2.460 1.00 95.12 90 THR A O 1
ATOM 734 N N . PRO A 1 91 ? 10.681 -4.624 -0.583 1.00 93.25 91 PRO A N 1
ATOM 735 C CA . PRO A 1 91 ? 11.096 -6.018 -0.741 1.00 93.25 91 PRO A CA 1
ATOM 736 C C . PRO A 1 91 ? 9.910 -6.988 -0.679 1.00 93.25 91 PRO A C 1
ATOM 738 O O . PRO A 1 91 ? 9.749 -7.822 -1.562 1.00 93.25 91 PRO A O 1
ATOM 741 N N . LEU A 1 92 ? 9.012 -6.819 0.299 1.00 93.62 92 LEU A N 1
ATOM 742 C CA . LEU A 1 92 ? 7.815 -7.654 0.442 1.00 93.62 92 LEU A CA 1
ATOM 743 C C . LEU A 1 92 ? 6.849 -7.483 -0.741 1.00 93.62 92 LEU A C 1
ATOM 745 O O . LEU A 1 92 ? 6.288 -8.452 -1.241 1.00 93.62 92 LEU A O 1
ATOM 749 N N . ILE A 1 93 ? 6.651 -6.244 -1.199 1.00 94.62 93 ILE A N 1
ATOM 750 C CA . ILE A 1 93 ? 5.782 -5.944 -2.344 1.00 94.62 93 ILE A CA 1
ATOM 751 C C . ILE A 1 93 ? 6.337 -6.577 -3.629 1.00 94.62 93 ILE A C 1
ATOM 753 O O . ILE A 1 93 ? 5.557 -7.032 -4.466 1.00 94.62 93 ILE A O 1
ATOM 757 N N . SER A 1 94 ? 7.663 -6.632 -3.785 1.00 92.38 94 SER A N 1
ATOM 758 C CA . SER A 1 94 ? 8.314 -7.229 -4.958 1.00 92.38 94 SER A CA 1
ATOM 759 C C . SER A 1 94 ? 7.997 -8.717 -5.112 1.00 92.38 94 SER A C 1
ATOM 761 O O . SER A 1 94 ? 7.789 -9.173 -6.235 1.00 92.38 94 SER A O 1
ATOM 763 N N . GLU A 1 95 ? 7.875 -9.451 -4.002 1.00 89.75 95 GLU A N 1
ATOM 764 C CA . GLU A 1 95 ? 7.461 -10.859 -4.017 1.00 89.75 95 GLU A CA 1
ATOM 765 C C . GLU A 1 95 ? 6.057 -11.026 -4.600 1.00 89.75 95 GLU A C 1
ATOM 767 O O . GLU A 1 95 ? 5.850 -11.818 -5.515 1.00 89.75 95 GLU A O 1
ATOM 772 N N . GLY A 1 96 ? 5.106 -10.208 -4.145 1.00 89.88 96 GLY A N 1
ATOM 773 C CA . GLY A 1 96 ? 3.751 -10.220 -4.689 1.00 89.88 96 GLY A CA 1
ATOM 774 C C . GLY A 1 96 ? 3.690 -9.807 -6.155 1.00 89.88 96 GLY A C 1
ATOM 775 O O . GLY A 1 96 ? 2.959 -10.408 -6.930 1.00 89.88 96 GLY A O 1
ATOM 776 N N . ILE A 1 97 ? 4.475 -8.808 -6.569 1.00 90.44 97 ILE A N 1
ATOM 777 C CA . ILE A 1 97 ? 4.514 -8.365 -7.971 1.00 90.44 97 ILE A CA 1
ATOM 778 C C . ILE A 1 97 ? 5.011 -9.477 -8.901 1.00 90.44 97 ILE A C 1
ATOM 780 O O . ILE A 1 97 ? 4.471 -9.622 -10.003 1.00 90.44 97 ILE A O 1
ATOM 784 N N . ARG A 1 98 ? 6.000 -10.273 -8.472 1.00 87.31 98 ARG A N 1
ATOM 785 C CA . ARG A 1 98 ? 6.483 -11.431 -9.242 1.00 87.31 98 ARG A CA 1
ATOM 786 C C . ARG A 1 98 ? 5.341 -12.403 -9.548 1.00 87.31 98 ARG A C 1
ATOM 788 O O . ARG A 1 98 ? 5.219 -12.876 -10.673 1.00 87.31 98 ARG A O 1
ATOM 795 N N . GLU A 1 99 ? 4.459 -12.580 -8.574 1.00 84.88 99 GLU A N 1
ATOM 796 C CA . GLU A 1 99 ? 3.270 -13.433 -8.625 1.00 84.88 99 GLU A CA 1
ATOM 797 C C . GLU A 1 99 ? 2.022 -12.727 -9.172 1.00 84.88 99 GLU A C 1
ATOM 799 O O . GLU A 1 99 ? 0.949 -13.313 -9.175 1.00 84.88 99 GLU A O 1
ATOM 804 N N . LEU A 1 100 ? 2.114 -11.476 -9.635 1.00 87.50 100 LEU A N 1
ATOM 805 C CA . LEU A 1 100 ? 1.026 -10.775 -10.335 1.00 87.50 100 LEU A CA 1
ATOM 806 C C . LEU A 1 100 ? 1.286 -10.661 -11.837 1.00 87.50 100 LEU A C 1
ATOM 808 O O . LEU A 1 100 ? 0.333 -10.524 -12.602 1.00 87.50 100 LEU A O 1
ATOM 812 N N . GLY A 1 101 ? 2.554 -10.767 -12.264 1.00 85.94 101 GLY A N 1
ATOM 813 C CA . GLY A 1 101 ? 2.980 -10.709 -13.671 1.00 85.94 101 GLY A CA 1
ATOM 814 C C . GLY A 1 101 ? 2.426 -9.489 -14.394 1.00 85.94 101 GLY A C 1
ATOM 815 O O . GLY A 1 101 ? 1.784 -9.607 -15.437 1.00 85.94 101 GLY A O 1
ATOM 816 N N . LEU A 1 102 ? 2.672 -8.327 -13.792 1.00 91.50 102 LEU A N 1
ATOM 817 C CA . LEU A 1 102 ? 2.287 -7.024 -14.321 1.00 91.50 102 LEU A CA 1
ATOM 818 C C . LEU A 1 102 ? 2.855 -6.802 -15.733 1.00 91.50 102 LEU A C 1
ATOM 820 O O . LEU A 1 102 ? 3.978 -7.224 -16.029 1.00 91.50 102 LEU A O 1
ATOM 824 N N . ASP A 1 103 ? 2.106 -6.091 -16.580 1.00 92.25 103 ASP A N 1
ATOM 825 C CA . ASP A 1 103 ? 2.563 -5.714 -17.921 1.00 92.25 103 ASP A CA 1
ATOM 826 C C . ASP A 1 103 ? 3.808 -4.821 -17.826 1.00 92.25 103 ASP A C 1
ATOM 828 O O . ASP A 1 103 ? 3.765 -3.719 -17.279 1.00 92.25 103 ASP A O 1
ATOM 832 N N . ARG A 1 104 ? 4.930 -5.304 -18.366 1.00 93.81 104 ARG A N 1
ATOM 833 C CA . ARG A 1 104 ? 6.223 -4.608 -18.357 1.00 93.81 104 ARG A CA 1
ATOM 834 C C . ARG A 1 104 ? 6.376 -3.583 -19.481 1.00 93.81 104 ARG A C 1
ATOM 836 O O . ARG A 1 104 ? 7.430 -2.962 -19.579 1.00 93.81 104 ARG A O 1
ATOM 843 N N . SER A 1 105 ? 5.387 -3.416 -20.353 1.00 94.44 105 SER A N 1
ATOM 844 C CA . SER A 1 105 ? 5.419 -2.402 -21.410 1.00 94.44 105 SER A CA 1
ATOM 845 C C . SER A 1 105 ? 5.085 -0.995 -20.898 1.00 94.44 105 SER A C 1
ATOM 847 O O . SER A 1 105 ? 5.336 -0.010 -21.595 1.00 94.44 105 SER A O 1
ATOM 849 N N . GLU A 1 106 ? 4.599 -0.879 -19.657 1.00 94.38 106 GLU A N 1
ATOM 850 C CA . GLU A 1 106 ? 4.173 0.383 -19.061 1.00 94.38 106 GLU A CA 1
ATOM 851 C C . GLU A 1 106 ? 4.539 0.516 -17.568 1.00 94.38 106 GLU A C 1
ATOM 853 O O . GLU A 1 106 ? 4.830 -0.470 -16.884 1.00 94.38 106 GLU A O 1
ATOM 858 N N . PRO A 1 107 ? 4.586 1.749 -17.027 1.00 96.75 107 PRO A N 1
ATOM 859 C CA . PRO A 1 107 ? 4.736 1.951 -15.595 1.00 96.75 107 PRO A CA 1
ATOM 860 C C . PRO A 1 107 ? 3.416 1.741 -14.847 1.00 96.75 107 PRO A C 1
ATOM 862 O O . PRO A 1 107 ? 2.365 2.193 -15.287 1.00 96.75 107 PRO A O 1
ATOM 865 N N . TRP A 1 108 ? 3.505 1.212 -13.629 1.00 97.50 108 TRP A N 1
ATOM 866 C CA . TRP A 1 108 ? 2.354 1.027 -12.745 1.00 97.50 108 TRP A CA 1
ATOM 867 C C . TRP A 1 108 ? 2.363 2.037 -11.603 1.00 97.50 108 TRP A C 1
ATOM 869 O O . TRP A 1 108 ? 3.417 2.495 -11.158 1.00 97.50 108 TRP A O 1
ATOM 879 N N . GLN A 1 109 ? 1.186 2.372 -11.083 1.00 97.00 109 GLN A N 1
ATOM 880 C CA . GLN A 1 109 ? 1.057 3.072 -9.810 1.00 97.00 109 GLN A CA 1
ATOM 881 C C . GLN A 1 109 ? 0.447 2.124 -8.784 1.00 97.00 109 GLN A C 1
ATOM 883 O O . GLN A 1 109 ? -0.615 1.555 -9.021 1.00 97.00 109 GLN A O 1
ATOM 888 N N . ILE A 1 110 ? 1.083 2.010 -7.621 1.00 96.75 110 ILE A N 1
ATOM 889 C CA . ILE A 1 110 ? 0.578 1.201 -6.513 1.00 96.75 110 ILE A CA 1
ATOM 890 C C . ILE A 1 110 ? 0.225 2.071 -5.312 1.00 96.75 110 ILE A C 1
ATOM 892 O O . ILE A 1 110 ? 0.922 3.034 -4.981 1.00 96.75 110 ILE A O 1
ATOM 896 N N . ASN A 1 111 ? -0.867 1.695 -4.656 1.00 97.25 111 ASN A N 1
ATOM 897 C CA . ASN A 1 111 ? -1.304 2.211 -3.368 1.00 97.25 111 ASN A CA 1
ATOM 898 C C . ASN A 1 111 ? -0.937 1.171 -2.304 1.00 97.25 111 ASN A C 1
ATOM 900 O O . ASN A 1 111 ? -1.307 0.008 -2.431 1.00 97.25 111 ASN A O 1
ATOM 904 N N . VAL A 1 112 ? -0.224 1.582 -1.259 1.00 97.88 112 VAL A N 1
ATOM 905 C CA . VAL A 1 112 ? 0.199 0.706 -0.162 1.00 97.88 112 VAL A CA 1
ATOM 906 C C . VAL A 1 112 ? -0.508 1.147 1.109 1.00 97.88 112 VAL A C 1
ATOM 908 O O . VAL A 1 112 ? -0.407 2.305 1.524 1.00 97.88 112 VAL A O 1
ATOM 911 N N . HIS A 1 113 ? -1.236 0.216 1.719 1.00 97.50 113 HIS A N 1
ATOM 912 C CA . HIS A 1 113 ? -1.964 0.432 2.961 1.00 97.50 113 HIS A CA 1
ATOM 913 C C . HIS A 1 113 ? -1.378 -0.439 4.066 1.00 97.50 113 HIS A C 1
ATOM 915 O O . HIS A 1 113 ? -1.563 -1.654 4.063 1.00 97.50 113 HIS A O 1
AT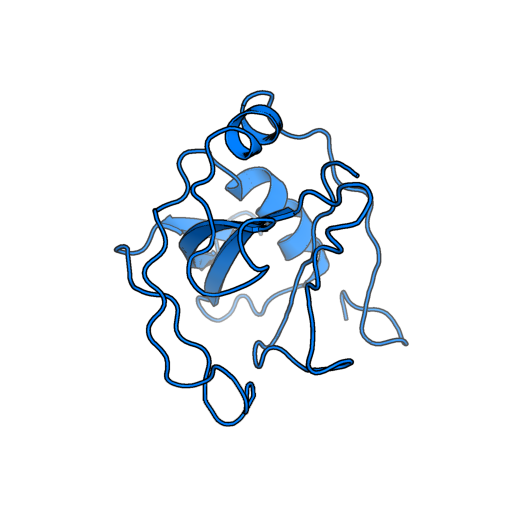OM 921 N N . GLN A 1 114 ? -0.735 0.194 5.040 1.00 97.88 114 GLN A N 1
ATOM 922 C CA . GLN A 1 114 ? -0.338 -0.462 6.276 1.00 97.88 114 GLN A CA 1
ATOM 923 C C . GLN A 1 114 ? -1.530 -0.406 7.231 1.00 97.88 114 GLN A C 1
ATOM 925 O O . GLN A 1 114 ? -1.860 0.666 7.732 1.00 97.88 114 GLN A O 1
ATOM 930 N N . ASN A 1 115 ? -2.224 -1.530 7.424 1.00 95.50 115 ASN A N 1
ATOM 931 C CA . ASN A 1 115 ? -3.439 -1.605 8.237 1.00 95.50 115 ASN A CA 1
ATOM 932 C C . ASN A 1 115 ? -3.237 -2.529 9.440 1.00 95.50 115 ASN A C 1
ATOM 934 O O . ASN A 1 115 ? -2.839 -3.678 9.271 1.00 95.50 115 ASN A O 1
ATOM 938 N N . ARG A 1 116 ? -3.635 -2.075 10.629 1.00 95.19 116 ARG A N 1
ATOM 939 C CA . ARG A 1 116 ? -3.844 -2.925 11.808 1.00 95.19 116 ARG A CA 1
ATOM 940 C C . ARG A 1 116 ? -5.265 -2.774 12.312 1.00 95.19 116 ARG A C 1
ATOM 942 O O . ARG A 1 116 ? -5.850 -1.698 12.238 1.00 95.19 116 ARG A O 1
ATOM 949 N N . THR A 1 117 ? -5.830 -3.843 12.851 1.00 92.56 117 THR A N 1
ATOM 950 C CA . THR A 1 117 ? -7.113 -3.801 13.557 1.00 92.56 117 THR A CA 1
ATOM 951 C C . THR A 1 117 ? -6.983 -4.533 14.879 1.00 92.56 117 THR A C 1
ATOM 953 O O . THR A 1 117 ? -6.350 -5.581 14.944 1.00 92.56 117 THR A O 1
ATOM 956 N N . ARG A 1 118 ? -7.540 -3.951 15.941 1.00 90.50 118 ARG A N 1
ATOM 957 C CA . ARG A 1 118 ? -7.570 -4.528 17.285 1.00 90.50 118 ARG A CA 1
ATOM 958 C C . ARG A 1 118 ? -9.006 -4.905 17.621 1.00 90.50 118 ARG A C 1
ATOM 960 O O . ARG A 1 118 ? -9.855 -4.032 17.748 1.00 90.50 118 ARG A O 1
ATOM 967 N N . ALA A 1 119 ? -9.282 -6.195 17.748 1.00 86.31 119 ALA A N 1
ATOM 968 C CA . ALA A 1 119 ? -10.562 -6.664 18.261 1.00 86.31 119 ALA A CA 1
ATOM 969 C C . ALA A 1 119 ? -10.453 -6.856 19.779 1.00 86.31 119 ALA A C 1
ATOM 971 O O . ALA A 1 119 ? -9.562 -7.559 20.251 1.00 86.31 119 ALA A O 1
ATOM 972 N N . GLU A 1 120 ? -11.359 -6.243 20.536 1.00 82.25 120 GLU A N 1
ATOM 973 C CA . GLU A 1 120 ? -11.438 -6.381 21.994 1.00 82.25 120 GLU A CA 1
ATOM 974 C C . GLU A 1 120 ? -12.809 -6.941 22.389 1.00 82.25 120 GLU A C 1
ATOM 976 O O . GLU A 1 120 ? -13.796 -6.799 21.659 1.00 82.25 120 GLU A O 1
ATOM 981 N N . GLY A 1 121 ? -12.897 -7.575 23.562 1.00 81.25 121 GLY A N 1
ATOM 982 C CA . GLY A 1 121 ? -14.168 -8.077 24.086 1.00 81.25 121 GLY A CA 1
ATOM 983 C C . GLY A 1 121 ? -15.214 -6.959 24.165 1.00 81.25 121 GLY A C 1
ATOM 984 O O . GLY A 1 121 ? -15.038 -5.993 24.899 1.00 81.25 121 GLY A O 1
ATOM 985 N N . GLY A 1 122 ? -16.297 -7.077 23.391 1.00 78.62 122 GLY A N 1
ATOM 986 C CA . GLY A 1 122 ? -17.368 -6.073 23.322 1.00 78.62 122 GLY A CA 1
ATOM 987 C C . GLY A 1 122 ? -17.137 -4.922 22.332 1.00 78.62 122 GLY A C 1
ATOM 988 O O . GLY A 1 122 ? -18.053 -4.134 22.108 1.00 78.62 122 GLY A O 1
ATOM 989 N N . ARG A 1 123 ? -15.967 -4.841 21.687 1.00 77.56 123 ARG A N 1
ATOM 990 C CA . ARG A 1 123 ? -15.682 -3.900 20.593 1.00 77.56 123 ARG A CA 1
ATOM 991 C C . ARG A 1 123 ? -15.267 -4.686 19.350 1.00 77.56 123 ARG A C 1
ATOM 993 O O . ARG A 1 123 ? -14.070 -4.880 19.122 1.00 77.56 123 ARG A O 1
ATOM 1000 N N . PRO A 1 124 ? -16.234 -5.165 18.543 1.00 70.88 124 PRO A N 1
ATOM 1001 C CA . PRO A 1 124 ? -15.894 -5.739 17.251 1.00 70.88 124 PRO A CA 1
ATOM 1002 C C . PRO A 1 124 ? -15.195 -4.664 16.411 1.00 70.88 124 PRO A C 1
ATOM 1004 O O . PRO A 1 124 ? -15.582 -3.496 16.461 1.00 70.88 124 PRO A O 1
ATOM 1007 N N . GLY A 1 125 ? -14.165 -5.055 15.660 1.00 70.44 125 GLY A N 1
ATOM 1008 C CA . GLY A 1 125 ? -13.477 -4.193 14.700 1.00 70.44 125 GLY A CA 1
ATOM 1009 C C . GLY A 1 125 ? -14.009 -4.440 13.288 1.00 70.44 125 GLY A C 1
ATOM 1010 O O . GLY A 1 125 ? -13.388 -5.206 12.552 1.00 70.44 125 GLY A O 1
ATOM 1011 N N . PRO A 1 126 ? -15.175 -3.884 12.899 1.00 70.81 126 PRO A N 1
ATOM 1012 C CA . PRO A 1 126 ? -15.746 -4.126 11.583 1.00 70.81 126 PRO A CA 1
ATOM 1013 C C . PRO A 1 126 ? -14.843 -3.519 10.508 1.00 70.81 126 PRO A C 1
ATOM 1015 O O . PRO A 1 126 ? -14.586 -2.313 10.494 1.00 70.81 126 PRO A O 1
ATOM 1018 N N . LEU A 1 127 ? -14.365 -4.373 9.605 1.00 70.56 127 LEU A N 1
ATOM 1019 C CA . LEU A 1 127 ? -13.449 -3.994 8.529 1.00 70.56 127 LEU A CA 1
ATOM 1020 C C . LEU A 1 127 ? -14.177 -3.644 7.226 1.00 70.56 127 LEU A C 1
ATOM 1022 O O . LEU A 1 127 ? -13.708 -2.773 6.498 1.00 70.56 127 LEU A O 1
ATOM 1026 N N . THR A 1 128 ? -15.311 -4.293 6.959 1.00 73.12 128 THR A N 1
ATOM 1027 C CA . THR A 1 128 ? -16.033 -4.235 5.677 1.00 73.12 128 THR A CA 1
ATOM 1028 C C . THR A 1 128 ? -17.552 -4.245 5.908 1.00 73.12 128 THR A C 1
ATOM 1030 O O . THR A 1 128 ? -18.218 -5.263 5.696 1.00 73.12 128 THR A O 1
ATOM 1033 N N . PRO A 1 129 ? -18.142 -3.141 6.413 1.00 70.44 129 PRO A N 1
ATOM 1034 C CA . PRO A 1 129 ? -19.582 -3.076 6.691 1.00 70.44 129 PRO A CA 1
ATOM 1035 C C . PRO A 1 129 ? -20.463 -3.298 5.448 1.00 70.44 129 PRO A C 1
ATOM 1037 O O . PRO A 1 129 ? -21.619 -3.688 5.579 1.00 70.44 129 PRO A O 1
ATOM 1040 N N . GLU A 1 130 ? -19.929 -3.063 4.252 1.00 76.25 130 GLU A N 1
ATOM 1041 C CA . GLU A 1 130 ? -20.590 -3.260 2.960 1.00 76.25 130 GLU A CA 1
ATOM 1042 C C . GLU A 1 130 ? -20.666 -4.723 2.491 1.00 76.25 130 GLU A C 1
ATOM 1044 O O . GLU A 1 130 ? -21.427 -5.022 1.572 1.00 76.25 130 GLU A O 1
ATOM 1049 N N . GLY A 1 131 ? -19.909 -5.638 3.107 1.00 81.06 131 GLY A N 1
ATOM 1050 C CA . GLY A 1 131 ? -19.802 -7.030 2.665 1.00 81.06 131 GLY A CA 1
ATOM 1051 C C . GLY A 1 131 ? -18.815 -7.233 1.506 1.00 81.06 131 GLY A C 1
ATOM 1052 O O . GLY A 1 131 ? -17.799 -6.544 1.405 1.00 81.06 131 GLY A O 1
ATOM 1053 N N . VAL A 1 132 ? -19.080 -8.232 0.657 1.00 84.75 132 VAL A N 1
ATOM 1054 C CA . VAL A 1 132 ? -18.219 -8.576 -0.491 1.00 84.75 132 VAL A CA 1
ATOM 1055 C C . VAL A 1 132 ? -18.213 -7.429 -1.504 1.00 84.75 132 VAL A C 1
ATOM 1057 O O . VAL A 1 132 ? -19.272 -6.972 -1.931 1.00 84.75 132 VAL A O 1
ATOM 1060 N N . HIS A 1 133 ? -17.024 -6.985 -1.912 1.00 84.31 133 HIS A N 1
ATOM 1061 C CA . HIS A 1 133 ? -16.847 -5.857 -2.826 1.00 84.31 133 HIS A CA 1
ATOM 1062 C C . HIS A 1 133 ? -15.597 -6.010 -3.704 1.00 84.31 133 HIS A C 1
ATOM 1064 O O . HIS A 1 133 ? -14.826 -6.957 -3.564 1.00 84.31 133 HIS A O 1
ATOM 1070 N N . HIS A 1 134 ? -15.416 -5.053 -4.618 1.00 83.38 134 HIS A N 1
ATOM 1071 C CA . HIS A 1 134 ? -14.248 -4.927 -5.483 1.00 83.38 134 HIS A CA 1
ATOM 1072 C C . HIS A 1 134 ? -13.618 -3.542 -5.291 1.00 83.38 134 HIS A C 1
ATOM 1074 O O . HIS A 1 134 ? -14.303 -2.528 -5.429 1.00 83.38 134 HIS A O 1
ATOM 1080 N N . ASP A 1 135 ? -12.311 -3.481 -5.030 1.00 84.12 135 ASP A N 1
ATOM 1081 C CA . ASP A 1 135 ? -11.613 -2.226 -4.693 1.00 84.12 135 ASP A CA 1
ATOM 1082 C C . ASP A 1 135 ? -11.459 -1.253 -5.869 1.00 84.12 135 ASP A C 1
ATOM 1084 O O . ASP A 1 135 ? -11.144 -0.075 -5.686 1.00 84.12 135 ASP A O 1
ATOM 1088 N N . GLY A 1 136 ? -11.677 -1.736 -7.092 1.00 85.88 136 GLY A N 1
ATOM 1089 C CA . GLY A 1 136 ? -11.571 -0.923 -8.302 1.00 85.88 136 GLY A CA 1
ATOM 1090 C C . GLY A 1 136 ? -10.145 -0.748 -8.818 1.00 85.88 136 GLY A C 1
ATOM 1091 O O . GLY A 1 136 ? -9.899 0.179 -9.588 1.00 85.88 136 GLY A O 1
ATOM 1092 N N . HIS A 1 137 ? -9.235 -1.619 -8.384 1.00 89.88 137 HIS A N 1
ATOM 1093 C CA . HIS A 1 137 ? -7.877 -1.763 -8.904 1.00 89.88 137 HIS A CA 1
ATOM 1094 C C . HIS A 1 137 ? -7.812 -2.995 -9.814 1.00 89.88 137 HIS A C 1
ATOM 1096 O O . HIS A 1 137 ? -8.642 -3.892 -9.686 1.00 89.88 137 HIS A O 1
ATOM 1102 N N . GLU A 1 138 ? -6.845 -3.032 -10.728 1.00 91.62 138 GLU A N 1
ATOM 1103 C CA . GLU A 1 138 ? -6.648 -4.177 -11.631 1.00 91.62 138 GLU A CA 1
ATOM 1104 C C . GLU A 1 138 ? -6.160 -5.419 -10.883 1.00 91.62 138 GLU A C 1
ATOM 1106 O O . GLU A 1 138 ? -6.626 -6.525 -11.138 1.00 91.62 138 GLU A O 1
ATOM 1111 N N . PHE A 1 139 ? -5.282 -5.211 -9.900 1.00 92.50 139 PHE A N 1
ATOM 1112 C CA . PHE A 1 139 ? -4.783 -6.243 -9.003 1.00 92.50 139 PHE A CA 1
ATOM 1113 C C . PHE A 1 139 ? -4.821 -5.747 -7.559 1.00 92.50 139 PHE A C 1
ATOM 1115 O O . PHE A 1 139 ? -4.656 -4.554 -7.291 1.00 92.50 139 PHE A O 1
ATOM 1122 N N . VAL A 1 140 ? -5.005 -6.677 -6.622 1.00 93.38 140 VAL A N 1
ATOM 1123 C CA . VAL A 1 140 ? -4.919 -6.429 -5.181 1.00 93.38 140 VAL A CA 1
ATOM 1124 C C . VAL A 1 140 ? -4.103 -7.549 -4.549 1.00 93.38 140 VAL A C 1
ATOM 1126 O O . VAL A 1 140 ? -4.349 -8.723 -4.810 1.00 93.38 140 VAL A O 1
ATOM 1129 N N . MET A 1 141 ? -3.153 -7.179 -3.693 1.00 93.38 141 MET A N 1
ATOM 1130 C CA . MET A 1 141 ? -2.435 -8.107 -2.823 1.00 93.38 141 MET A CA 1
ATOM 1131 C C . MET A 1 141 ? -2.803 -7.809 -1.370 1.00 93.38 141 MET A C 1
ATOM 1133 O O . MET A 1 141 ? -2.734 -6.659 -0.934 1.00 93.38 141 MET A O 1
ATOM 1137 N N . ILE A 1 142 ? -3.146 -8.850 -0.611 1.00 94.44 142 ILE A N 1
ATOM 1138 C CA . ILE A 1 142 ? -3.369 -8.767 0.835 1.00 94.44 142 ILE A CA 1
ATOM 1139 C C . ILE A 1 142 ? -2.282 -9.588 1.526 1.00 94.44 142 ILE A C 1
ATOM 1141 O O . ILE A 1 142 ? -2.280 -10.813 1.445 1.00 94.44 142 ILE A O 1
ATOM 1145 N N . ALA A 1 143 ? -1.368 -8.906 2.216 1.00 94.56 143 ALA A N 1
ATOM 1146 C CA . ALA A 1 143 ? -0.331 -9.539 3.023 1.00 94.56 143 ALA A CA 1
ATOM 1147 C C . ALA A 1 143 ? -0.773 -9.612 4.493 1.00 94.56 143 ALA A C 1
ATOM 1149 O O . ALA A 1 143 ? -1.047 -8.584 5.114 1.00 94.56 143 ALA A O 1
ATOM 1150 N N . ILE A 1 144 ? -0.834 -10.822 5.056 1.00 94.31 144 ILE A N 1
ATOM 1151 C CA . ILE A 1 144 ? -1.137 -11.040 6.476 1.00 94.31 144 ILE A CA 1
ATOM 1152 C C . ILE A 1 144 ? 0.183 -11.253 7.214 1.00 94.31 144 ILE A C 1
ATOM 1154 O O . ILE A 1 144 ? 0.814 -12.291 7.049 1.00 94.31 144 ILE A O 1
ATOM 1158 N N . LEU A 1 145 ? 0.591 -10.275 8.024 1.00 93.19 145 LEU A N 1
ATOM 1159 C CA . LEU A 1 145 ? 1.885 -10.310 8.723 1.00 93.19 145 LEU A CA 1
ATOM 1160 C C . LEU A 1 145 ? 1.786 -10.792 10.173 1.00 93.19 145 LEU A C 1
ATOM 1162 O O . LEU A 1 145 ? 2.730 -11.367 10.701 1.00 93.19 145 LEU A O 1
ATOM 1166 N N . ASN A 1 146 ? 0.649 -10.545 10.822 1.00 90.31 146 ASN A N 1
ATOM 1167 C CA . ASN A 1 146 ? 0.349 -11.004 12.175 1.00 90.31 146 ASN A CA 1
ATOM 1168 C C . ASN A 1 146 ? -1.180 -11.076 12.357 1.00 90.31 146 ASN A C 1
ATOM 1170 O O . ASN A 1 146 ? -1.905 -10.383 11.634 1.00 90.31 146 ASN A O 1
ATOM 1174 N N . LYS A 1 147 ? -1.666 -11.919 13.273 1.00 82.31 147 LYS A N 1
ATOM 1175 C CA . LYS A 1 147 ? -3.097 -12.158 13.530 1.00 82.31 147 LYS A CA 1
ATOM 1176 C C . LYS A 1 147 ? -3.446 -11.913 14.991 1.00 82.31 147 LYS A C 1
ATOM 1178 O O 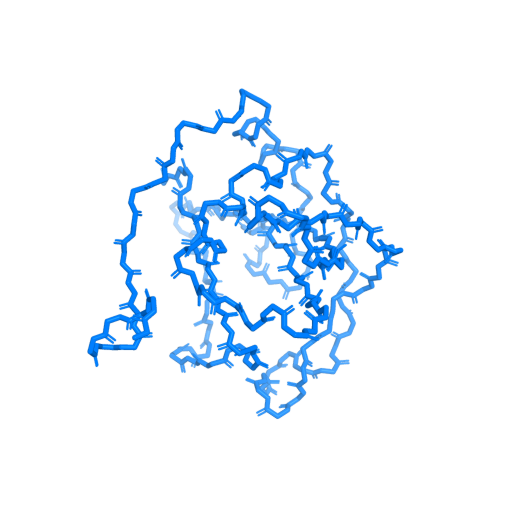. LYS A 1 147 ? -2.670 -12.367 15.855 1.00 82.31 147 LYS A O 1
#